Protein AF-A0A1D9GSC0-F1 (afdb_monomer)

Radius of gyration: 17.45 Å; Cα contacts (8 Å, |Δi|>4): 61; chains: 1; bounding box: 39×18×59 Å

Structure (mmCIF, N/CA/C/O backbone):
data_AF-A0A1D9GSC0-F1
#
_entry.id   AF-A0A1D9GSC0-F1
#
loop_
_atom_site.group_PDB
_atom_site.id
_atom_site.type_symbol
_atom_site.label_atom_id
_atom_site.label_alt_id
_atom_site.label_comp_id
_atom_site.label_asym_id
_atom_site.label_entity_id
_atom_site.label_seq_id
_atom_site.pdbx_PDB_ins_code
_atom_site.Cartn_x
_atom_site.Cartn_y
_atom_site.Cartn_z
_atom_site.occupancy
_atom_site.B_iso_or_equiv
_atom_site.auth_seq_id
_atom_site.auth_comp_id
_atom_site.auth_asym_id
_atom_site.auth_atom_id
_atom_site.pdbx_PDB_model_num
ATOM 1 N N . MET A 1 1 ? -4.687 -5.862 24.471 1.00 36.12 1 MET A N 1
ATOM 2 C CA . MET A 1 1 ? -3.829 -4.699 24.168 1.00 36.12 1 MET A CA 1
ATOM 3 C C . MET A 1 1 ? -4.123 -4.299 22.735 1.00 36.12 1 MET A C 1
ATOM 5 O O . MET A 1 1 ? -3.712 -5.015 21.834 1.00 36.12 1 MET A O 1
ATOM 9 N N . GLU A 1 2 ? -4.888 -3.231 22.524 1.00 49.84 2 GLU A N 1
ATOM 10 C CA . GLU A 1 2 ? -5.055 -2.642 21.191 1.00 49.84 2 GLU A CA 1
ATOM 11 C C . GLU A 1 2 ? -3.745 -1.914 20.871 1.00 49.84 2 GLU A C 1
ATOM 13 O O . GLU A 1 2 ? -3.444 -0.880 21.467 1.00 49.84 2 GLU A O 1
ATOM 18 N N . GLN A 1 3 ? -2.897 -2.499 20.022 1.00 55.31 3 GLN A N 1
ATOM 19 C CA . GLN A 1 3 ? -1.714 -1.793 19.538 1.00 55.31 3 GLN A CA 1
ATOM 20 C C . GLN A 1 3 ? -2.194 -0.657 18.634 1.00 55.31 3 GLN A C 1
ATOM 22 O O . GLN A 1 3 ? -2.582 -0.887 17.492 1.00 55.31 3 GLN A O 1
ATOM 27 N N . ILE A 1 4 ? -2.185 0.572 19.153 1.00 65.81 4 ILE A N 1
ATOM 28 C CA . ILE A 1 4 ? -2.416 1.775 18.353 1.00 65.81 4 ILE A CA 1
ATOM 29 C C . ILE A 1 4 ? -1.192 1.942 17.451 1.00 65.81 4 ILE A C 1
ATOM 31 O O . ILE A 1 4 ? -0.195 2.552 17.834 1.00 65.81 4 ILE A O 1
ATOM 35 N N . MET A 1 5 ? -1.239 1.337 16.265 1.00 74.00 5 MET A N 1
ATOM 36 C CA . MET A 1 5 ? -0.200 1.521 15.261 1.00 74.00 5 MET A CA 1
ATOM 37 C C . MET A 1 5 ? -0.204 2.971 14.786 1.00 74.00 5 MET A C 1
ATOM 39 O O . MET A 1 5 ? -1.244 3.553 14.473 1.00 74.00 5 MET A O 1
ATOM 43 N N . SER A 1 6 ? 0.982 3.564 14.719 1.00 89.81 6 SER A N 1
ATOM 44 C CA . SER A 1 6 ? 1.141 4.905 14.168 1.00 89.81 6 SER A CA 1
ATOM 45 C C . SER A 1 6 ? 0.870 4.913 12.658 1.00 89.81 6 SER A C 1
ATOM 47 O O . SER A 1 6 ? 1.119 3.930 11.955 1.00 89.81 6 SER A O 1
ATOM 49 N N . ARG A 1 7 ? 0.435 6.064 12.124 1.00 88.81 7 ARG A N 1
ATOM 50 C CA . ARG A 1 7 ? 0.255 6.271 10.669 1.00 88.81 7 ARG A CA 1
ATOM 51 C C . ARG A 1 7 ? 1.510 5.896 9.872 1.00 88.81 7 ARG A C 1
ATOM 53 O O . ARG A 1 7 ? 1.403 5.356 8.776 1.00 88.81 7 ARG A O 1
ATOM 60 N N . THR A 1 8 ? 2.691 6.156 10.435 1.00 91.56 8 THR A N 1
ATOM 61 C CA . THR A 1 8 ? 3.983 5.823 9.823 1.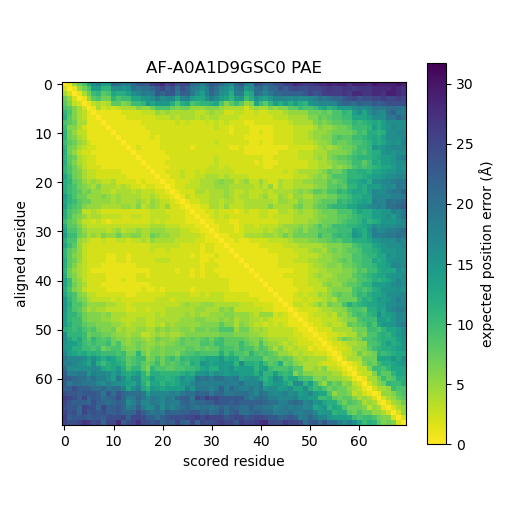00 91.56 8 THR A CA 1
ATOM 62 C C . THR A 1 8 ? 4.166 4.315 9.673 1.00 91.56 8 THR A C 1
ATOM 64 O O . THR A 1 8 ? 4.521 3.869 8.587 1.00 91.56 8 THR A O 1
ATOM 67 N N . GLN A 1 9 ? 3.858 3.533 10.711 1.00 92.94 9 GLN A N 1
ATOM 68 C CA . GLN A 1 9 ? 3.973 2.070 10.674 1.00 92.94 9 GLN A CA 1
ATOM 69 C C . GLN A 1 9 ? 2.996 1.451 9.671 1.00 92.94 9 GLN A C 1
ATOM 71 O O . GLN A 1 9 ? 3.374 0.583 8.893 1.00 92.94 9 GLN A O 1
ATOM 76 N N . ILE A 1 10 ? 1.759 1.950 9.629 1.00 93.88 10 ILE A N 1
ATOM 77 C CA . ILE A 1 10 ? 0.743 1.483 8.676 1.00 93.88 10 ILE A CA 1
ATOM 78 C C . ILE A 1 10 ? 1.193 1.744 7.229 1.00 93.88 10 ILE A C 1
ATOM 80 O O . ILE A 1 10 ? 1.043 0.899 6.344 1.00 93.88 10 ILE A O 1
ATOM 84 N N . ARG A 1 11 ? 1.809 2.906 6.986 1.00 94.38 11 ARG A N 1
ATOM 85 C CA . ARG A 1 11 ? 2.398 3.241 5.687 1.00 94.38 11 ARG A CA 1
ATOM 86 C C . ARG A 1 11 ? 3.581 2.333 5.340 1.00 94.38 11 ARG A C 1
ATOM 88 O O . ARG A 1 11 ? 3.707 1.916 4.191 1.00 94.38 11 ARG A O 1
ATOM 95 N N . GLU A 1 12 ? 4.440 2.017 6.306 1.00 94.44 12 GLU A N 1
ATOM 96 C CA . GLU A 1 12 ? 5.560 1.086 6.113 1.00 94.44 12 GLU A CA 1
ATOM 97 C C . GLU A 1 12 ? 5.088 -0.336 5.797 1.00 94.44 12 GLU A C 1
ATOM 99 O O . GLU A 1 12 ? 5.649 -0.975 4.909 1.00 94.44 12 GLU A O 1
ATOM 104 N N . GLU A 1 13 ? 4.017 -0.820 6.427 1.00 93.94 13 GLU A N 1
ATOM 105 C CA . GLU A 1 13 ? 3.420 -2.112 6.070 1.00 93.94 13 GLU A CA 1
ATOM 106 C C . GLU A 1 13 ? 2.947 -2.152 4.615 1.00 93.94 13 GLU A C 1
ATOM 108 O O . GLU A 1 13 ? 3.186 -3.138 3.911 1.00 93.94 13 GLU A O 1
ATOM 113 N N . GLY A 1 14 ? 2.310 -1.077 4.146 1.00 94.19 14 GLY A N 1
ATOM 114 C CA . GLY A 1 14 ? 1.901 -0.950 2.749 1.00 94.19 14 GLY A CA 1
ATOM 115 C C . GLY A 1 14 ? 3.090 -1.017 1.798 1.00 94.19 14 GLY A C 1
ATOM 116 O O . GLY A 1 14 ? 3.084 -1.778 0.827 1.00 94.19 14 GLY A O 1
ATOM 117 N N . ALA A 1 15 ? 4.151 -0.279 2.119 1.00 93.88 15 ALA A N 1
ATOM 118 C CA . ALA A 1 15 ? 5.409 -0.307 1.381 1.00 93.88 15 ALA A CA 1
ATOM 119 C C . ALA A 1 15 ? 6.029 -1.717 1.328 1.00 93.88 15 ALA A C 1
ATOM 121 O O . ALA A 1 15 ? 6.383 -2.210 0.252 1.00 93.88 15 ALA A O 1
ATOM 122 N N . LEU A 1 16 ? 6.104 -2.410 2.468 1.00 93.25 16 LEU A N 1
ATOM 123 C CA . LEU A 1 16 ? 6.623 -3.778 2.554 1.00 93.25 16 LEU A CA 1
ATOM 124 C C . LEU A 1 16 ? 5.782 -4.763 1.736 1.00 93.25 16 LEU A C 1
ATOM 126 O O . LEU A 1 16 ? 6.336 -5.602 1.022 1.00 93.25 16 LEU A O 1
ATOM 130 N N . ALA A 1 17 ? 4.454 -4.640 1.775 1.00 93.44 17 ALA A N 1
ATOM 131 C CA . ALA A 1 17 ? 3.559 -5.474 0.982 1.00 93.44 17 ALA A CA 1
ATOM 132 C C . ALA A 1 17 ? 3.777 -5.282 -0.528 1.00 93.44 17 ALA A C 1
ATOM 134 O O . ALA A 1 17 ? 3.810 -6.266 -1.273 1.00 93.44 17 ALA A O 1
ATOM 135 N N . ALA A 1 18 ? 3.991 -4.043 -0.982 1.00 92.75 18 ALA A N 1
ATOM 136 C CA . ALA A 1 18 ? 4.316 -3.757 -2.377 1.00 92.75 18 ALA A CA 1
ATOM 137 C C . ALA A 1 18 ? 5.662 -4.360 -2.799 1.00 92.75 18 ALA A C 1
ATOM 139 O O . ALA A 1 18 ? 5.759 -4.962 -3.872 1.00 92.75 18 ALA A O 1
ATOM 140 N N . ARG A 1 19 ? 6.691 -4.260 -1.947 1.00 88.38 19 ARG A N 1
ATOM 141 C CA . ARG A 1 19 ? 8.011 -4.871 -2.196 1.00 88.38 19 ARG A CA 1
ATOM 142 C C . ARG A 1 19 ? 7.945 -6.392 -2.261 1.00 88.38 19 ARG A C 1
ATOM 144 O O . ARG A 1 19 ? 8.599 -6.991 -3.111 1.00 88.38 19 ARG A O 1
ATOM 151 N N . ALA A 1 20 ? 7.104 -7.002 -1.429 1.00 89.19 20 ALA A N 1
ATOM 152 C CA . ALA A 1 20 ? 6.823 -8.434 -1.460 1.00 89.19 20 ALA A CA 1
ATOM 153 C C . ALA A 1 20 ? 6.000 -8.874 -2.690 1.00 89.19 20 ALA A C 1
ATOM 155 O O . ALA A 1 20 ? 5.772 -10.066 -2.875 1.00 89.19 20 ALA A O 1
ATOM 156 N N . GLY A 1 21 ? 5.538 -7.940 -3.531 1.00 86.69 21 GLY A N 1
ATOM 157 C CA . GLY A 1 21 ? 4.733 -8.245 -4.714 1.00 86.69 21 GLY A CA 1
ATOM 158 C C . GLY A 1 21 ? 3.286 -8.631 -4.399 1.00 86.69 21 GLY A C 1
ATOM 159 O O . GLY A 1 21 ? 2.623 -9.225 -5.249 1.00 86.69 21 GLY A O 1
ATOM 160 N N . LYS A 1 22 ? 2.785 -8.301 -3.200 1.00 90.00 22 LYS A N 1
ATOM 161 C CA . LYS A 1 22 ? 1.372 -8.504 -2.855 1.00 90.00 22 LYS A CA 1
ATOM 162 C C . LYS A 1 22 ? 0.475 -7.610 -3.709 1.00 90.00 22 LYS A C 1
ATOM 164 O O . LYS A 1 22 ? 0.922 -6.635 -4.310 1.00 90.00 22 LYS A O 1
ATOM 169 N N . GLN A 1 23 ? -0.810 -7.942 -3.759 1.00 88.00 23 GLN A N 1
ATOM 170 C CA . GLN A 1 23 ? -1.813 -7.125 -4.437 1.00 88.00 23 GLN A CA 1
ATOM 171 C C . GLN A 1 23 ? -2.358 -6.056 -3.483 1.00 88.00 23 GLN A C 1
ATOM 173 O O . GLN A 1 23 ? -2.390 -6.261 -2.273 1.00 88.00 23 GLN A O 1
ATOM 178 N N . GLY A 1 24 ? -2.838 -4.929 -4.019 1.00 82.94 24 GLY A N 1
ATOM 179 C CA . GLY A 1 24 ? -3.451 -3.873 -3.196 1.00 82.94 24 GLY A CA 1
ATOM 180 C C . GLY A 1 24 ? -4.696 -4.355 -2.438 1.00 82.94 24 GLY A C 1
ATOM 181 O O . GLY A 1 24 ? -4.973 -3.886 -1.345 1.00 82.94 24 GLY A O 1
ATOM 182 N N . ALA A 1 25 ? -5.388 -5.371 -2.967 1.00 87.56 25 ALA A N 1
ATOM 183 C CA . ALA A 1 25 ? -6.503 -6.038 -2.293 1.00 87.56 25 ALA A CA 1
ATOM 184 C C . ALA A 1 25 ? -6.088 -6.823 -1.031 1.00 87.56 25 ALA A C 1
ATOM 186 O O . ALA A 1 25 ? -6.947 -7.231 -0.261 1.00 87.56 25 ALA A O 1
ATOM 187 N N . SER A 1 26 ? -4.786 -7.032 -0.796 1.00 90.06 26 SER A N 1
ATOM 188 C CA . SER A 1 26 ? -4.264 -7.647 0.432 1.00 90.06 26 SER A CA 1
ATOM 189 C C . SER A 1 26 ? -4.158 -6.667 1.607 1.00 90.06 26 SER A C 1
ATOM 191 O O . SER A 1 26 ? -3.570 -7.022 2.628 1.00 90.06 26 SER A O 1
ATOM 193 N N . ASN A 1 27 ? -4.668 -5.441 1.459 1.00 91.12 27 ASN A N 1
ATOM 194 C CA . ASN A 1 27 ? -4.744 -4.459 2.533 1.00 91.12 27 ASN A CA 1
ATOM 195 C C . ASN A 1 27 ? -5.609 -5.015 3.690 1.00 91.12 27 ASN A C 1
ATOM 197 O O . ASN A 1 27 ? -6.784 -5.312 3.463 1.00 91.12 27 ASN A O 1
ATOM 201 N N . PRO A 1 28 ? -5.062 -5.172 4.912 1.00 91.94 28 PRO A N 1
ATOM 202 C CA . PRO A 1 28 ? -5.795 -5.759 6.035 1.00 91.94 28 PRO A CA 1
ATOM 203 C C . PRO A 1 28 ? -6.787 -4.783 6.686 1.00 91.94 28 PRO A C 1
ATOM 205 O O . PRO A 1 28 ? -7.579 -5.190 7.534 1.00 91.94 28 PRO A O 1
ATOM 208 N N . TYR A 1 29 ? -6.746 -3.498 6.320 1.00 91.56 29 TYR A N 1
ATOM 209 C CA . TYR A 1 29 ? -7.543 -2.458 6.955 1.00 91.56 29 TYR A CA 1
ATOM 210 C C . TYR A 1 29 ? -8.912 -2.278 6.261 1.00 91.56 29 TYR A C 1
ATOM 212 O O . TYR A 1 29 ? -8.996 -2.274 5.022 1.00 91.56 29 TYR A O 1
ATOM 220 N N . PRO A 1 30 ? -10.001 -2.077 7.034 1.00 90.94 30 PRO A N 1
ATOM 221 C CA . PRO A 1 30 ? -11.343 -1.889 6.486 1.00 90.94 30 PRO A CA 1
ATOM 222 C C . PRO A 1 30 ? -11.448 -0.685 5.546 1.00 90.94 30 PRO A C 1
ATOM 224 O O . PRO A 1 30 ? -10.746 0.322 5.709 1.00 90.94 30 PRO A O 1
ATOM 227 N N . GLU A 1 31 ? -12.369 -0.762 4.585 1.00 89.81 31 GLU A N 1
ATOM 228 C CA . GLU A 1 31 ? -12.683 0.357 3.691 1.00 89.81 31 GLU A CA 1
ATOM 229 C C . GLU A 1 31 ? -13.116 1.608 4.458 1.00 89.81 31 GLU A C 1
ATOM 231 O O . GLU A 1 31 ? -13.735 1.537 5.515 1.00 89.81 31 GLU A O 1
ATOM 236 N N 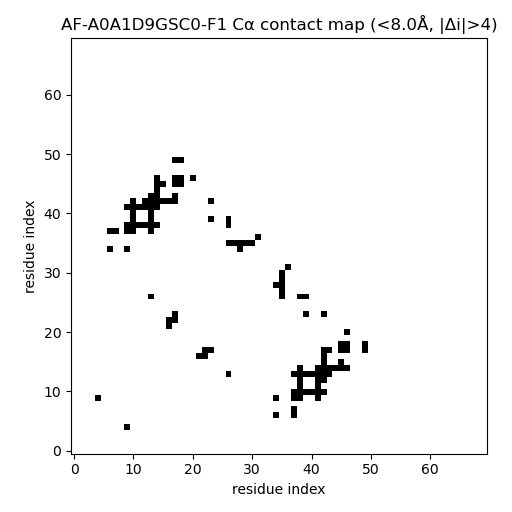. GLY A 1 32 ? -12.72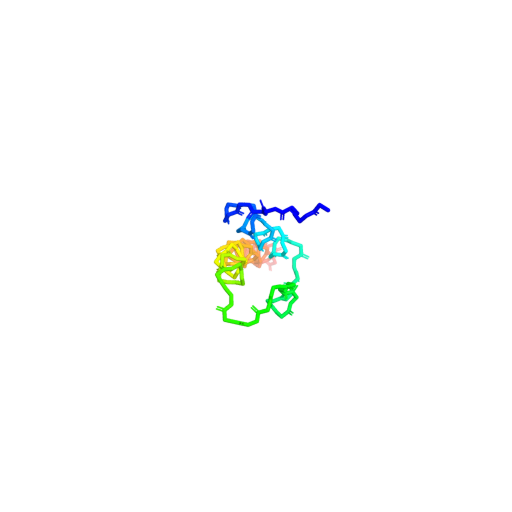8 2.775 3.941 1.00 89.56 32 GLY A N 1
ATOM 237 C CA . GLY A 1 32 ? -13.039 4.072 4.547 1.00 89.56 32 GLY A CA 1
ATOM 238 C C . GLY A 1 32 ? -12.168 4.473 5.744 1.00 89.56 32 GLY A C 1
ATOM 239 O O . GLY A 1 32 ? -12.209 5.637 6.139 1.00 89.56 32 GLY A O 1
ATOM 240 N N . THR A 1 33 ? -11.337 3.579 6.290 1.00 92.44 33 THR A N 1
ATOM 241 C CA . THR A 1 33 ? -10.470 3.909 7.434 1.00 92.44 33 THR A CA 1
ATOM 242 C C . THR A 1 33 ? -9.240 4.724 7.023 1.00 92.44 33 THR A C 1
ATOM 244 O O . THR A 1 33 ? -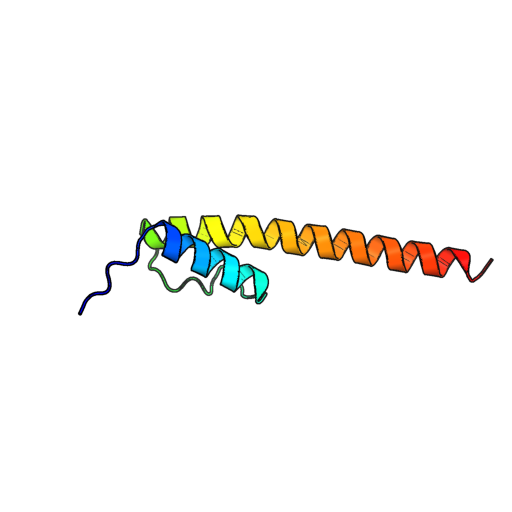8.667 4.530 5.948 1.00 92.44 33 THR A O 1
ATOM 247 N N . GLU A 1 34 ? -8.781 5.620 7.904 1.00 91.94 34 GLU A N 1
ATOM 248 C CA . GLU A 1 34 ? -7.504 6.329 7.711 1.00 91.94 34 GLU A CA 1
ATOM 249 C C . GLU A 1 34 ? -6.326 5.348 7.623 1.00 91.94 34 GLU A C 1
ATOM 251 O O . GLU A 1 34 ? -5.406 5.568 6.840 1.00 91.94 34 GLU A O 1
ATOM 256 N N . ALA A 1 35 ? -6.386 4.229 8.352 1.00 91.44 35 ALA A N 1
ATOM 257 C CA . ALA A 1 35 ? -5.384 3.172 8.283 1.00 91.44 35 ALA A CA 1
ATOM 2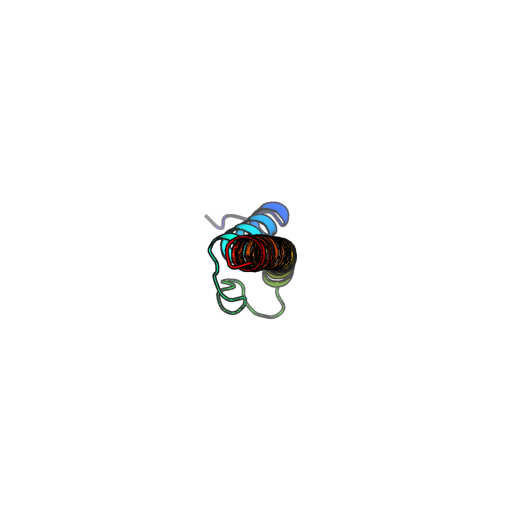58 C C . ALA A 1 35 ? -5.273 2.582 6.869 1.00 91.44 35 ALA A C 1
ATOM 260 O O . ALA A 1 35 ? -4.178 2.512 6.310 1.00 91.44 35 ALA A O 1
ATOM 261 N N . ARG A 1 36 ? -6.407 2.265 6.230 1.00 94.12 36 ARG A N 1
ATOM 262 C CA . ARG A 1 36 ? -6.408 1.784 4.845 1.00 94.12 36 ARG A CA 1
ATOM 263 C C . ARG A 1 36 ? -5.767 2.793 3.896 1.00 94.12 36 ARG A C 1
ATOM 265 O O . ARG A 1 36 ? -4.936 2.403 3.082 1.00 94.12 36 ARG A O 1
ATOM 272 N N . LYS A 1 37 ? -6.088 4.083 4.051 1.00 94.69 37 LYS A N 1
ATOM 273 C CA . LYS A 1 37 ? -5.503 5.159 3.233 1.00 94.69 37 LYS A CA 1
ATOM 274 C C . LYS A 1 37 ? -3.989 5.269 3.417 1.00 94.69 37 LYS A C 1
ATOM 276 O O . LYS A 1 37 ? -3.279 5.457 2.431 1.00 94.69 37 LYS A O 1
ATOM 281 N N . GLU A 1 38 ? -3.481 5.173 4.646 1.00 95.19 38 GLU A N 1
ATOM 282 C CA . GLU A 1 38 ? -2.032 5.228 4.892 1.00 95.19 38 GLU A CA 1
ATOM 283 C C . GLU A 1 38 ? -1.303 4.009 4.328 1.00 95.19 38 GLU A C 1
ATOM 285 O O . GLU A 1 38 ? -0.250 4.160 3.703 1.00 95.19 38 GLU A O 1
ATOM 290 N N . TRP A 1 39 ? -1.889 2.821 4.470 1.00 95.75 39 TRP A N 1
ATOM 291 C CA . TRP A 1 39 ? -1.341 1.601 3.887 1.00 95.75 39 TRP A CA 1
ATOM 292 C C . TRP A 1 39 ? -1.308 1.696 2.358 1.00 95.75 39 TRP A C 1
ATOM 294 O O . TRP A 1 39 ? -0.263 1.474 1.745 1.00 95.75 39 TRP A O 1
ATOM 304 N N . ASP A 1 40 ? -2.409 2.127 1.731 1.00 95.12 40 ASP A N 1
ATOM 305 C CA . ASP A 1 40 ? -2.499 2.282 0.275 1.00 95.12 40 ASP A CA 1
ATOM 306 C C . ASP A 1 40 ? -1.469 3.292 -0.249 1.00 95.12 40 ASP A C 1
ATOM 308 O O . ASP A 1 40 ? -0.838 3.055 -1.281 1.00 95.12 40 ASP A O 1
ATOM 312 N N . ARG A 1 41 ? -1.229 4.396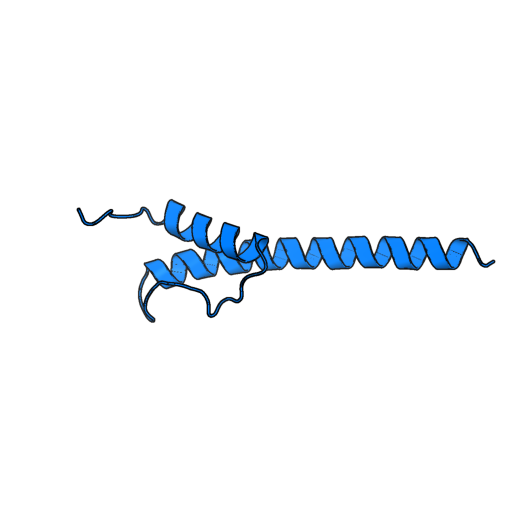 0.475 1.00 94.56 41 ARG A N 1
ATOM 313 C CA . ARG A 1 41 ? -0.176 5.366 0.125 1.00 94.56 41 ARG A CA 1
ATOM 314 C C . ARG A 1 41 ? 1.204 4.720 0.089 1.00 94.56 41 ARG A C 1
ATOM 316 O O . ARG A 1 41 ? 1.929 4.915 -0.888 1.00 94.56 41 ARG A O 1
ATOM 323 N N . GLY A 1 42 ? 1.564 3.968 1.130 1.00 94.00 42 GLY A N 1
ATOM 324 C CA . GLY A 1 42 ? 2.841 3.256 1.184 1.00 94.00 42 GLY A CA 1
ATOM 325 C C . GLY A 1 42 ? 2.969 2.232 0.059 1.00 94.00 42 GLY A C 1
ATOM 326 O O . GLY A 1 42 ? 3.964 2.210 -0.665 1.00 94.00 42 GLY A O 1
ATOM 327 N N . PHE A 1 43 ? 1.909 1.452 -0.151 1.00 94.69 43 PHE A N 1
ATOM 328 C CA . PHE A 1 43 ? 1.851 0.420 -1.177 1.00 94.69 43 PHE A CA 1
ATOM 329 C C . PHE A 1 43 ? 2.007 0.985 -2.596 1.00 94.69 43 PHE A C 1
ATOM 331 O O . PHE A 1 43 ? 2.803 0.483 -3.389 1.00 94.69 43 PHE A O 1
ATOM 338 N N . ILE A 1 44 ? 1.281 2.053 -2.938 1.00 93.25 44 ILE A N 1
ATOM 339 C CA . ILE A 1 44 ? 1.333 2.665 -4.275 1.00 93.25 44 ILE A CA 1
ATOM 340 C C . ILE A 1 44 ? 2.719 3.249 -4.564 1.00 93.25 44 ILE A C 1
ATOM 342 O O . ILE A 1 44 ? 3.222 3.105 -5.684 1.00 93.25 44 ILE A O 1
ATOM 346 N N . LEU A 1 45 ? 3.332 3.902 -3.575 1.00 91.19 45 LEU A N 1
ATOM 347 C CA . LEU A 1 45 ? 4.627 4.558 -3.731 1.00 91.19 45 LEU A CA 1
ATOM 348 C C . LEU A 1 45 ? 5.731 3.539 -4.048 1.00 91.19 45 LEU A C 1
ATOM 350 O O . LEU A 1 45 ? 6.442 3.689 -5.044 1.00 91.19 45 LEU A O 1
ATOM 354 N N . ASP A 1 46 ? 5.808 2.455 -3.277 1.00 91.00 46 ASP A N 1
ATOM 355 C CA . ASP A 1 46 ? 6.812 1.409 -3.486 1.00 91.00 46 ASP A CA 1
ATOM 356 C C . ASP A 1 46 ? 6.501 0.516 -4.697 1.00 91.00 46 ASP A C 1
ATOM 358 O O . ASP A 1 46 ? 7.410 0.113 -5.423 1.00 91.00 46 ASP A O 1
ATOM 362 N N . ARG A 1 47 ? 5.223 0.255 -5.004 1.00 88.81 47 ARG A N 1
ATOM 363 C CA . ARG A 1 47 ? 4.849 -0.518 -6.201 1.00 88.81 47 ARG A CA 1
ATOM 364 C C . ARG A 1 47 ? 5.318 0.168 -7.483 1.00 88.81 47 ARG A C 1
ATOM 366 O O . ARG A 1 47 ? 5.804 -0.508 -8.390 1.00 88.81 47 ARG A O 1
ATOM 373 N N . ARG A 1 48 ? 5.199 1.498 -7.564 1.00 83.12 48 ARG A N 1
ATOM 374 C CA . ARG A 1 48 ? 5.697 2.281 -8.708 1.00 83.12 48 ARG A CA 1
ATOM 375 C C . ARG A 1 48 ? 7.216 2.198 -8.824 1.00 83.12 48 ARG A C 1
ATOM 377 O O . ARG A 1 48 ? 7.717 1.956 -9.919 1.00 83.12 48 ARG A O 1
ATOM 384 N N . ALA A 1 49 ? 7.932 2.323 -7.708 1.00 80.81 49 ALA A N 1
ATOM 385 C CA . ALA A 1 49 ? 9.387 2.184 -7.682 1.00 80.81 49 ALA A CA 1
ATOM 386 C C . ALA A 1 49 ? 9.834 0.779 -8.129 1.00 80.81 49 ALA A C 1
ATOM 388 O O . ALA A 1 49 ? 10.694 0.640 -9.001 1.00 80.81 49 ALA A O 1
ATOM 389 N N . ALA A 1 50 ? 9.185 -0.268 -7.614 1.00 78.62 50 ALA A N 1
ATOM 390 C CA . ALA A 1 50 ? 9.466 -1.651 -7.983 1.00 78.62 50 ALA A CA 1
ATOM 391 C C . ALA A 1 50 ? 9.149 -1.949 -9.460 1.00 78.62 50 ALA A C 1
ATOM 393 O O . ALA A 1 50 ? 9.843 -2.743 -10.098 1.00 78.62 50 ALA A O 1
ATOM 394 N N . GLN A 1 51 ? 8.109 -1.329 -10.024 1.00 77.44 51 GLN A N 1
ATOM 395 C CA . GLN A 1 51 ? 7.768 -1.476 -11.439 1.00 77.44 51 GLN A CA 1
ATOM 396 C C . GLN A 1 51 ? 8.756 -0.730 -12.347 1.00 77.44 51 GLN A C 1
ATOM 398 O O . GLN A 1 51 ? 9.198 -1.294 -13.348 1.00 77.44 51 GLN A O 1
ATOM 403 N N . ALA A 1 52 ? 9.154 0.490 -11.980 1.00 76.38 52 ALA A N 1
ATOM 404 C CA . ALA A 1 52 ? 10.147 1.267 -12.719 1.00 76.38 52 ALA A CA 1
ATOM 405 C C . ALA A 1 52 ? 11.499 0.541 -12.79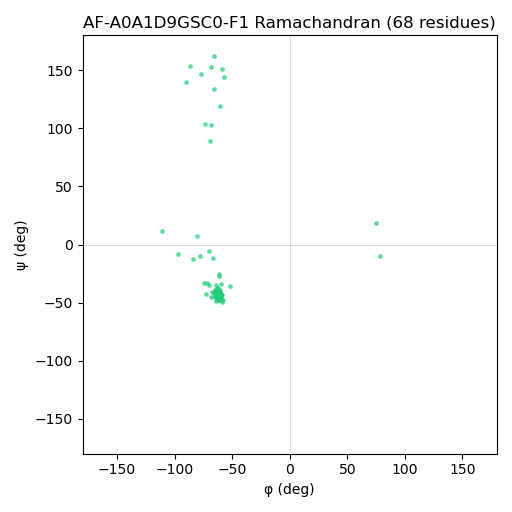1 1.00 76.38 52 ALA A C 1
ATOM 407 O O . ALA A 1 52 ? 12.092 0.445 -13.867 1.00 76.38 52 ALA A O 1
ATOM 408 N N . LEU A 1 53 ? 11.943 -0.050 -11.675 1.00 74.44 53 LEU A N 1
ATOM 409 C CA . LEU A 1 53 ? 13.171 -0.842 -11.637 1.00 74.44 53 LEU A CA 1
ATOM 410 C C . LEU A 1 53 ? 13.093 -2.055 -12.576 1.00 74.44 53 LEU A C 1
ATOM 412 O O . LEU A 1 53 ? 14.008 -2.280 -13.361 1.00 74.44 53 LEU A O 1
ATOM 416 N N . ARG A 1 54 ? 11.976 -2.797 -12.561 1.00 73.12 54 ARG A N 1
ATOM 417 C CA . ARG A 1 54 ? 11.772 -3.957 -13.448 1.00 73.12 54 ARG A CA 1
ATOM 418 C C . ARG A 1 54 ? 11.845 -3.588 -14.929 1.00 73.12 54 ARG A C 1
ATOM 420 O O . ARG A 1 54 ? 12.485 -4.301 -15.698 1.00 73.12 54 ARG A O 1
ATOM 427 N N . ILE A 1 55 ? 11.214 -2.482 -15.325 1.00 76.25 55 ILE A N 1
ATOM 428 C CA . ILE A 1 55 ? 11.242 -2.001 -16.715 1.00 76.25 55 ILE A CA 1
ATOM 429 C C . ILE A 1 55 ? 12.671 -1.618 -17.116 1.00 76.25 55 ILE A C 1
ATOM 431 O O . ILE A 1 55 ? 13.136 -2.019 -18.183 1.00 76.25 55 ILE A O 1
ATOM 435 N N . ALA A 1 56 ? 13.391 -0.899 -16.249 1.00 71.94 56 ALA A N 1
ATOM 436 C CA . ALA A 1 56 ? 14.774 -0.510 -16.506 1.00 71.94 56 ALA A CA 1
ATOM 437 C C . ALA A 1 56 ? 15.693 -1.733 -16.673 1.00 71.94 56 ALA A C 1
ATOM 439 O O . ALA A 1 56 ? 16.468 -1.797 -17.627 1.00 71.94 56 ALA A O 1
ATOM 440 N N . THR A 1 57 ? 15.569 -2.744 -15.807 1.00 70.62 57 THR A N 1
ATOM 441 C CA . THR A 1 57 ? 16.354 -3.982 -15.923 1.00 70.62 57 THR A CA 1
ATOM 442 C C . THR A 1 57 ? 16.020 -4.752 -17.205 1.00 70.62 57 THR A C 1
ATOM 444 O O . THR A 1 57 ? 16.931 -5.185 -17.911 1.00 70.62 57 THR A O 1
ATOM 447 N N . ALA A 1 58 ? 14.738 -4.879 -17.564 1.00 69.06 58 ALA A N 1
ATOM 448 C CA . ALA A 1 58 ? 14.320 -5.561 -18.793 1.00 69.06 58 ALA A CA 1
ATOM 449 C C . ALA A 1 58 ? 14.843 -4.867 -20.069 1.00 69.06 58 ALA A C 1
ATOM 451 O O . ALA A 1 58 ? 15.254 -5.533 -21.026 1.00 69.06 58 ALA A O 1
ATOM 452 N N . ALA A 1 59 ? 14.887 -3.532 -20.073 1.00 68.38 59 ALA A N 1
ATOM 453 C CA . ALA A 1 59 ? 15.436 -2.754 -21.181 1.00 68.38 59 ALA A CA 1
ATOM 454 C C . ALA A 1 59 ? 16.948 -2.989 -21.368 1.00 68.38 59 ALA A C 1
ATOM 456 O O . ALA A 1 59 ? 17.420 -3.110 -22.501 1.00 68.38 59 ALA A O 1
ATOM 457 N N . VAL A 1 60 ? 17.707 -3.110 -20.272 1.00 68.75 60 VAL A N 1
ATOM 458 C CA . VAL A 1 60 ? 19.151 -3.401 -20.321 1.00 68.75 60 VAL A CA 1
ATOM 459 C C . VAL A 1 60 ? 19.420 -4.798 -20.889 1.00 68.75 60 VAL A C 1
ATOM 461 O O . VAL A 1 60 ? 20.277 -4.939 -21.763 1.00 68.75 60 VAL A O 1
ATOM 464 N N . VAL A 1 61 ? 18.661 -5.814 -20.463 1.00 65.06 61 VAL A N 1
ATOM 465 C CA . VAL A 1 61 ? 18.799 -7.193 -20.974 1.00 65.06 61 VAL A CA 1
ATOM 466 C C . VAL A 1 61 ? 18.518 -7.254 -22.478 1.00 65.06 61 VAL A C 1
ATOM 468 O O . VAL A 1 61 ? 19.314 -7.807 -23.237 1.00 65.06 61 VAL A O 1
ATOM 471 N N . SER A 1 62 ? 17.438 -6.611 -22.929 1.00 63.59 62 SER A N 1
ATOM 472 C CA . SER A 1 62 ? 17.042 -6.606 -24.344 1.00 63.59 62 SER A CA 1
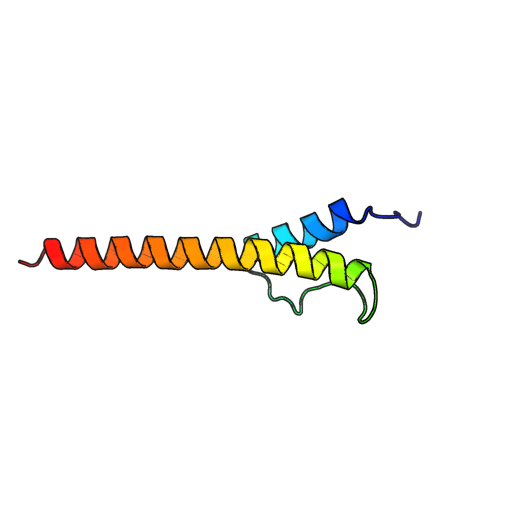ATOM 473 C C . SER A 1 62 ? 18.081 -5.915 -25.237 1.00 63.59 62 SER A C 1
ATOM 475 O O . SER A 1 62 ? 18.414 -6.404 -26.317 1.00 63.59 62 SER A O 1
ATOM 477 N N . LYS A 1 63 ? 18.663 -4.804 -24.765 1.00 60.03 63 LYS A N 1
ATOM 478 C CA . LYS A 1 63 ? 19.700 -4.063 -25.499 1.00 60.03 63 LYS A CA 1
ATOM 479 C C . LYS A 1 63 ? 21.045 -4.800 -25.534 1.00 60.03 63 LYS A C 1
ATOM 481 O O . LYS A 1 63 ? 21.765 -4.703 -26.525 1.00 60.03 63 LYS A O 1
ATOM 486 N N . GLY A 1 64 ? 21.382 -5.545 -24.479 1.00 59.53 64 GLY A N 1
ATOM 487 C CA . GLY A 1 64 ? 22.589 -6.376 -24.423 1.00 59.53 64 GLY A CA 1
ATOM 488 C C . GLY A 1 64 ? 22.527 -7.595 -25.348 1.00 59.53 64 GLY A C 1
ATOM 489 O O . GLY A 1 64 ? 23.537 -7.953 -25.950 1.00 59.53 64 GLY A O 1
ATOM 490 N N . MET A 1 65 ? 21.341 -8.188 -25.512 1.00 57.75 65 MET A N 1
ATOM 491 C CA . MET A 1 65 ? 21.127 -9.331 -26.403 1.00 57.75 65 MET A CA 1
ATOM 492 C C . MET A 1 65 ? 21.268 -8.928 -27.877 1.00 57.75 65 MET A C 1
ATOM 494 O O . MET A 1 65 ? 22.009 -9.573 -28.607 1.00 57.75 65 MET A O 1
ATOM 498 N N . ALA A 1 66 ? 20.667 -7.805 -28.292 1.00 57.84 66 ALA A N 1
ATOM 499 C CA . ALA A 1 66 ? 20.747 -7.306 -29.671 1.00 57.84 66 ALA A CA 1
ATOM 500 C C . ALA A 1 66 ? 22.181 -6.974 -30.136 1.00 57.84 66 ALA A C 1
ATOM 502 O O . ALA A 1 66 ? 22.470 -7.026 -31.326 1.00 57.84 66 ALA A O 1
ATOM 503 N N . ARG A 1 67 ? 23.096 -6.660 -29.209 1.00 57.34 67 ARG A N 1
ATOM 504 C CA . ARG A 1 67 ? 24.501 -6.340 -29.519 1.00 57.34 67 ARG A CA 1
ATOM 505 C C . ARG A 1 67 ? 25.416 -7.559 -29.664 1.00 57.34 67 ARG A C 1
ATOM 507 O O . ARG A 1 67 ? 26.551 -7.383 -30.082 1.00 57.34 67 ARG A O 1
ATOM 514 N N . ARG A 1 68 ? 24.969 -8.756 -29.268 1.00 57.53 68 ARG A N 1
ATOM 515 C CA . ARG A 1 68 ? 25.769 -9.996 -29.328 1.00 57.53 68 ARG A CA 1
ATOM 516 C C . ARG A 1 68 ? 25.497 -10.846 -30.572 1.00 57.53 68 ARG A C 1
ATOM 518 O O . ARG A 1 68 ? 26.201 -11.826 -30.772 1.00 57.53 68 ARG A O 1
ATOM 525 N N . VAL A 1 69 ? 24.484 -10.497 -31.366 1.00 57.41 69 VAL A N 1
ATOM 526 C CA . VAL A 1 69 ? 24.054 -11.260 -32.556 1.00 57.41 69 VAL A CA 1
ATOM 527 C C . VAL A 1 69 ? 24.348 -10.527 -33.874 1.00 57.41 69 VAL A C 1
ATOM 529 O O . VAL A 1 69 ? 23.832 -10.929 -34.911 1.00 57.41 69 VAL A O 1
ATOM 532 N N . ALA A 1 70 ? 25.138 -9.450 -33.831 1.00 50.28 70 ALA A N 1
ATOM 533 C CA . ALA A 1 70 ? 25.540 -8.652 -34.990 1.00 50.28 70 ALA A CA 1
ATOM 534 C C . ALA A 1 70 ? 27.044 -8.773 -35.242 1.00 50.28 70 ALA A C 1
ATOM 536 O O . ALA A 1 70 ? 27.788 -8.862 -34.236 1.00 50.28 70 ALA A O 1
#

Mean predicted aligned error: 8.13 Å

Nearest PDB structures (foldseek):
  4c18-assembly1_B  TM=5.088E-01  e=7.455E+00  Pseudomonas aeruginosa
  8wey-assembly1_K  TM=3.267E-01  e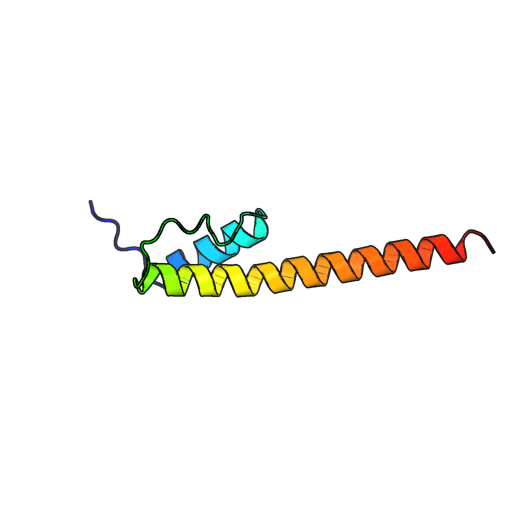=4.586E+00  Cyanidium caldarium

Sequence (70 aa):
MEQIMSRTQIREEGALAARAGKQGASNPYPEGTEARKEWDRGFILDRRAAQALRIATAAVVSKGMARRVA

Secondary structure (DSSP, 8-state):
------HHHHHHHHHHHHHTT--GGG--SPTT-HHHHHHHHHHHHHHHHHHHHHHHHHHHHHHHHHTS--

Solvent-accessible surface area (backbone atoms only — not comparable to full-atom values): 3977 Å² total; per-residue (Å²): 131,84,79,82,73,49,68,67,56,38,17,49,52,18,24,51,40,24,71,72,66,53,59,81,87,68,58,90,50,60,87,93,39,69,61,32,54,33,18,50,51,22,19,55,55,37,35,52,53,57,48,52,51,52,53,54,54,52,52,52,54,56,56,56,53,65,65,71,81,109

pLDDT: mean 81.28, std 14.66, range [36.12, 95.75]

Foldseek 3Di:
DPPPDDLVVLLVQLLVCLVVVHDLVPNPDDPPDSSNVSSPNSNVVNNVVVVVVVVVVVVVVVVVVVVVPD